Protein AF-A0A9D4XZB2-F1 (afdb_monomer_lite)

Structure (mmCIF, N/CA/C/O backbone):
data_AF-A0A9D4XZB2-F1
#
_entry.id   AF-A0A9D4XZB2-F1
#
loop_
_atom_site.group_PDB
_atom_site.id
_atom_site.type_symbol
_atom_site.label_atom_id
_atom_site.label_alt_id
_atom_site.label_comp_id
_atom_site.label_asym_id
_atom_site.label_entity_id
_atom_site.label_seq_id
_atom_site.pdbx_PDB_ins_code
_atom_site.Cartn_x
_atom_site.Cartn_y
_atom_site.Cartn_z
_atom_site.occupancy
_atom_site.B_iso_or_equiv
_atom_site.auth_seq_id
_atom_site.auth_comp_id
_atom_site.auth_asym_id
_atom_site.auth_atom_id
_atom_site.pdbx_PDB_model_num
ATOM 1 N N . MET A 1 1 ? -1.662 -4.769 -17.025 1.00 85.50 1 MET A N 1
ATOM 2 C CA . MET A 1 1 ? -0.981 -4.484 -15.744 1.00 85.50 1 MET A CA 1
ATOM 3 C C . MET A 1 1 ? 0.439 -5.041 -15.722 1.00 85.50 1 MET A C 1
ATOM 5 O O . MET A 1 1 ? 1.369 -4.252 -15.776 1.00 85.50 1 MET A O 1
ATOM 9 N N . LEU A 1 2 ? 0.631 -6.367 -15.743 1.00 88.75 2 LEU A N 1
ATOM 10 C CA . LEU A 1 2 ? 1.964 -6.980 -15.625 1.00 88.75 2 LEU A CA 1
ATOM 11 C C . LEU A 1 2 ? 2.992 -6.477 -16.657 1.00 88.75 2 LEU A C 1
ATOM 13 O O . LEU A 1 2 ? 4.114 -6.158 -16.287 1.00 88.75 2 LEU A O 1
ATOM 17 N N . GLN A 1 3 ? 2.609 -6.338 -17.931 1.00 92.81 3 GLN A N 1
ATOM 18 C CA . GLN A 1 3 ? 3.521 -5.835 -18.972 1.00 92.81 3 GLN A CA 1
ATOM 19 C C . GLN A 1 3 ? 4.019 -4.411 -18.696 1.00 92.81 3 GLN A C 1
ATOM 21 O O . GLN A 1 3 ? 5.190 -4.115 -18.909 1.00 92.81 3 GLN A O 1
ATOM 26 N N . LEU A 1 4 ? 3.155 -3.545 -18.165 1.00 94.69 4 LEU A N 1
ATOM 27 C CA . LEU A 1 4 ? 3.534 -2.178 -17.825 1.00 94.69 4 LEU A CA 1
ATOM 28 C C . LEU A 1 4 ? 4.490 -2.148 -16.626 1.00 94.69 4 LEU A C 1
ATOM 30 O O . LEU A 1 4 ? 5.502 -1.460 -16.671 1.00 94.69 4 LEU A O 1
ATOM 34 N N . LEU A 1 5 ? 4.229 -2.970 -15.603 1.00 95.69 5 LEU A N 1
ATOM 35 C CA . LEU A 1 5 ? 5.125 -3.138 -14.453 1.00 95.69 5 LEU A CA 1
ATOM 36 C C . LEU A 1 5 ? 6.495 -3.697 -14.858 1.00 95.69 5 LEU A C 1
ATOM 38 O O . LEU A 1 5 ? 7.519 -3.251 -14.343 1.00 95.69 5 LEU A O 1
ATOM 42 N N . LEU A 1 6 ? 6.523 -4.642 -15.804 1.00 95.50 6 LEU A N 1
ATOM 43 C CA . LEU A 1 6 ? 7.759 -5.172 -16.377 1.00 95.50 6 LEU A CA 1
ATOM 44 C C . LEU A 1 6 ? 8.570 -4.061 -17.045 1.00 95.50 6 LEU A C 1
ATOM 46 O O . LEU A 1 6 ? 9.770 -3.977 -16.800 1.00 95.50 6 LEU A O 1
ATOM 50 N N . LYS A 1 7 ? 7.927 -3.192 -17.839 1.00 96.94 7 LYS A N 1
ATOM 51 C CA . LYS A 1 7 ? 8.582 -2.034 -18.473 1.00 96.94 7 LYS A CA 1
ATOM 52 C C . LYS A 1 7 ? 9.063 -0.997 -17.456 1.00 96.94 7 LYS A C 1
ATOM 54 O O . LYS A 1 7 ? 10.199 -0.547 -17.564 1.00 96.94 7 LYS A O 1
ATOM 59 N N . ALA A 1 8 ? 8.269 -0.721 -16.425 1.00 96.50 8 ALA A N 1
ATOM 60 C CA . ALA A 1 8 ? 8.619 0.173 -15.317 1.00 96.50 8 ALA A CA 1
ATOM 61 C C . ALA A 1 8 ? 9.713 -0.383 -14.380 1.00 96.50 8 ALA A C 1
ATOM 63 O O . ALA A 1 8 ? 10.082 0.267 -13.410 1.00 96.50 8 ALA A O 1
ATOM 64 N N . SER A 1 9 ? 10.204 -1.604 -14.616 1.00 95.50 9 SER A N 1
ATOM 65 C CA . SER A 1 9 ? 11.230 -2.259 -13.787 1.00 95.50 9 SER A CA 1
ATOM 66 C C . SER A 1 9 ? 12.545 -2.518 -14.535 1.00 95.50 9 SER A C 1
ATOM 68 O O . SER A 1 9 ? 13.444 -3.169 -13.992 1.00 95.50 9 SER A O 1
ATOM 70 N N . GLN A 1 10 ? 12.653 -2.062 -15.787 1.00 93.94 10 GLN A N 1
ATOM 71 C CA . GLN A 1 10 ? 13.828 -2.285 -16.636 1.00 93.94 10 GLN A CA 1
ATOM 72 C C . GLN A 1 10 ? 14.924 -1.250 -16.367 1.00 93.94 10 GLN A C 1
ATOM 74 O O . GLN A 1 10 ? 14.650 -0.146 -15.915 1.00 93.94 10 GLN A O 1
ATOM 79 N N . ASP A 1 11 ? 16.168 -1.574 -16.723 1.00 92.56 11 ASP A N 1
ATOM 80 C CA . ASP A 1 11 ? 17.310 -0.663 -16.533 1.00 92.56 11 ASP A CA 1
ATOM 81 C C . ASP A 1 11 ? 17.352 0.493 -17.550 1.00 92.56 11 ASP A C 1
ATOM 83 O O . ASP A 1 11 ? 18.032 1.497 -17.344 1.00 92.56 11 ASP A O 1
ATOM 87 N N . LYS A 1 12 ? 16.624 0.380 -18.669 1.00 95.31 12 LYS A N 1
ATOM 88 C CA . LYS A 1 12 ? 16.570 1.432 -19.693 1.00 95.31 12 LYS A CA 1
ATOM 89 C C . LYS A 1 12 ? 15.737 2.609 -19.189 1.00 95.31 12 LYS A C 1
ATOM 91 O O . LYS A 1 12 ? 14.515 2.593 -19.323 1.00 95.31 12 LYS A O 1
ATOM 96 N N . ARG A 1 13 ? 16.417 3.641 -18.682 1.00 93.31 13 ARG A N 1
ATOM 97 C CA . ARG A 1 13 ? 15.827 4.831 -18.046 1.00 93.31 13 ARG A CA 1
ATOM 98 C C . ARG A 1 13 ? 14.604 5.397 -18.774 1.00 93.31 13 ARG A C 1
ATOM 100 O O . ARG A 1 13 ? 13.540 5.440 -18.179 1.00 93.31 13 ARG A O 1
ATOM 107 N N . PHE A 1 14 ? 14.723 5.733 -20.060 1.00 95.81 14 PHE A N 1
ATOM 108 C CA . PHE A 1 14 ? 13.608 6.299 -20.835 1.00 95.81 14 PHE A CA 1
ATOM 109 C C . PHE A 1 14 ? 12.369 5.385 -20.865 1.00 95.81 14 PHE A C 1
ATOM 111 O O . PHE A 1 14 ? 11.245 5.847 -20.705 1.00 95.81 14 PHE A O 1
ATOM 118 N N . VAL A 1 15 ? 12.569 4.072 -21.031 1.00 95.19 15 VAL A N 1
ATOM 119 C CA . VAL A 1 15 ? 11.467 3.093 -21.042 1.00 95.19 15 VAL A CA 1
ATOM 120 C C . VAL A 1 15 ? 10.830 2.984 -19.659 1.00 95.19 15 VAL A C 1
ATOM 122 O O . VAL A 1 15 ? 9.609 2.904 -19.552 1.00 95.19 15 VAL A O 1
ATOM 125 N N . CYS A 1 16 ? 11.658 2.977 -18.613 1.00 95.50 16 CYS A N 1
ATOM 126 C CA . CYS A 1 16 ? 11.217 2.908 -17.227 1.00 95.50 16 CYS A CA 1
ATOM 127 C C . CYS A 1 16 ? 10.381 4.138 -16.850 1.00 95.50 16 CYS A C 1
ATOM 129 O O . CYS A 1 16 ? 9.244 3.986 -16.416 1.00 95.50 16 CYS A O 1
ATOM 131 N N . GLU A 1 17 ? 10.903 5.343 -17.085 1.00 95.75 17 GLU A N 1
ATOM 132 C CA . GLU A 1 17 ? 10.237 6.614 -16.770 1.00 95.75 17 GLU A CA 1
ATOM 133 C C . GLU A 1 17 ? 8.899 6.749 -17.504 1.00 95.75 17 GLU A C 1
ATOM 135 O O . GLU A 1 17 ? 7.882 7.096 -16.901 1.00 95.75 17 GLU A O 1
ATOM 140 N N . GLU A 1 18 ? 8.868 6.404 -18.791 1.00 97.69 18 GLU A N 1
ATOM 141 C CA . GLU A 1 18 ? 7.642 6.475 -19.578 1.00 97.69 18 GLU A CA 1
ATOM 142 C C . GLU A 1 18 ? 6.599 5.447 -19.115 1.00 97.69 18 GLU A C 1
ATOM 144 O O . GLU A 1 18 ? 5.411 5.758 -18.998 1.00 97.69 18 GLU A O 1
ATOM 149 N N . ALA A 1 19 ? 7.032 4.231 -18.773 1.00 97.44 19 ALA A N 1
ATOM 150 C CA . ALA A 1 19 ? 6.149 3.214 -18.214 1.00 97.44 19 ALA A CA 1
ATOM 151 C C . ALA A 1 19 ? 5.604 3.613 -16.832 1.00 97.44 19 ALA A C 1
ATOM 153 O O . ALA A 1 19 ? 4.435 3.360 -16.541 1.00 97.44 19 ALA A O 1
ATOM 154 N N . GLU A 1 2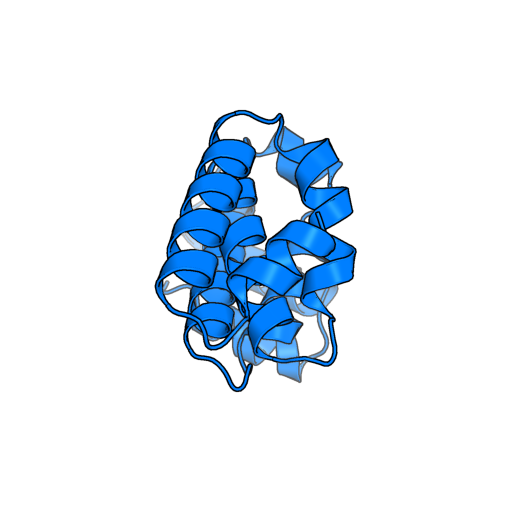0 ? 6.412 4.257 -15.991 1.00 95.38 20 GLU A N 1
ATOM 155 C CA . GLU A 1 20 ? 5.976 4.789 -14.697 1.00 95.38 20 GLU A CA 1
ATOM 156 C C . GLU A 1 20 ? 4.954 5.914 -14.851 1.00 95.38 20 GLU A C 1
ATOM 158 O O . GLU A 1 20 ? 3.954 5.940 -14.130 1.00 95.38 20 GLU A O 1
ATOM 163 N N . ARG A 1 21 ? 5.156 6.807 -15.824 1.00 96.50 21 ARG A N 1
ATOM 164 C CA . ARG A 1 21 ? 4.200 7.867 -16.150 1.00 96.50 21 ARG A CA 1
ATOM 165 C C . ARG A 1 21 ? 2.867 7.283 -16.607 1.00 96.50 21 ARG A C 1
ATOM 167 O O . ARG A 1 21 ? 1.827 7.652 -16.066 1.00 96.50 21 ARG A O 1
ATOM 174 N N . ALA A 1 22 ? 2.897 6.317 -17.524 1.00 96.94 22 ALA A N 1
ATOM 175 C CA . ALA A 1 22 ? 1.699 5.614 -17.978 1.00 96.94 22 ALA A CA 1
ATOM 176 C C . ALA A 1 22 ? 0.991 4.865 -16.833 1.00 96.94 22 ALA A C 1
ATOM 178 O O . ALA A 1 22 ? -0.238 4.877 -16.746 1.00 96.94 22 ALA A O 1
ATOM 179 N N . LEU A 1 23 ? 1.751 4.252 -15.919 1.00 94.75 23 LEU A N 1
ATOM 180 C CA . LEU A 1 23 ? 1.217 3.579 -14.735 1.00 94.75 23 LEU A CA 1
ATOM 181 C C . LEU A 1 23 ? 0.530 4.575 -13.791 1.00 94.75 23 LEU A C 1
ATOM 183 O O . LEU A 1 23 ? -0.582 4.316 -13.336 1.00 94.75 23 LEU A O 1
ATOM 187 N N . GLY A 1 24 ? 1.145 5.738 -13.566 1.00 94.50 24 GLY A N 1
ATOM 188 C CA . GLY A 1 24 ? 0.551 6.841 -12.813 1.00 94.50 24 GLY A CA 1
ATOM 189 C C . GLY A 1 24 ? -0.741 7.360 -13.445 1.00 94.50 24 GLY A C 1
ATOM 190 O O . GLY A 1 24 ? -1.744 7.491 -12.747 1.00 94.50 24 GLY A O 1
ATOM 191 N N . SER A 1 25 ? -0.756 7.584 -14.763 1.00 95.88 25 SER A N 1
ATOM 192 C CA . SER A 1 25 ? -1.962 8.005 -15.489 1.00 95.88 25 SER A CA 1
ATOM 193 C C . SER A 1 25 ? -3.089 6.981 -15.381 1.00 95.88 25 SER A C 1
ATOM 195 O O . SER A 1 25 ? -4.231 7.367 -15.157 1.00 95.88 25 SER A O 1
ATOM 197 N N . MET A 1 26 ? -2.779 5.685 -15.479 1.00 94.06 26 MET A N 1
ATOM 198 C CA . MET A 1 26 ? -3.762 4.610 -15.325 1.00 94.06 26 MET A CA 1
ATOM 199 C C . MET A 1 26 ? -4.365 4.576 -13.911 1.00 94.06 26 MET A C 1
ATOM 201 O O . MET A 1 26 ? -5.580 4.476 -13.773 1.00 94.06 26 MET A O 1
ATOM 205 N N . VAL A 1 27 ? -3.545 4.698 -12.859 1.00 93.94 27 VAL A N 1
ATOM 206 C CA . VAL A 1 27 ? -4.046 4.811 -11.472 1.00 93.94 27 VAL A CA 1
ATOM 207 C C . VAL A 1 27 ? -4.879 6.087 -11.287 1.00 93.94 27 VAL A C 1
ATOM 209 O O . VAL A 1 27 ? -5.873 6.099 -10.560 1.00 93.94 27 VAL A O 1
ATOM 212 N N . GLY A 1 28 ? -4.504 7.166 -11.976 1.00 92.00 28 GLY A N 1
ATOM 213 C CA . GLY A 1 28 ? -5.225 8.435 -11.973 1.00 92.00 28 GLY A CA 1
ATOM 214 C C . GLY A 1 28 ? -6.616 8.357 -12.606 1.00 92.00 28 GLY A C 1
ATOM 215 O O . GLY A 1 28 ? -7.538 8.961 -12.064 1.00 92.00 28 GLY A O 1
ATOM 216 N N . SER A 1 29 ? -6.783 7.596 -13.690 1.00 92.31 29 SER A N 1
ATOM 217 C CA . SER A 1 29 ? -7.999 7.604 -14.517 1.00 92.31 29 SER A CA 1
ATOM 218 C C . SER A 1 29 ? -8.942 6.416 -14.322 1.00 92.31 29 SER A C 1
ATOM 220 O O . SER A 1 29 ? -10.102 6.500 -14.719 1.00 92.31 29 SER A O 1
ATOM 222 N N . MET A 1 30 ? -8.481 5.309 -13.738 1.00 92.38 30 MET A N 1
ATOM 223 C CA . MET A 1 30 ? -9.323 4.135 -13.501 1.00 92.38 30 MET A CA 1
ATOM 224 C C . MET A 1 30 ? -10.037 4.194 -12.147 1.00 92.38 30 MET A C 1
ATOM 226 O O . MET A 1 30 ? -9.528 4.761 -11.178 1.00 92.38 30 MET A O 1
ATOM 230 N N . THR A 1 31 ? -11.196 3.536 -12.075 1.00 91.00 31 THR A N 1
ATOM 231 C CA . THR A 1 31 ? -11.898 3.258 -10.815 1.00 91.00 31 THR A CA 1
ATOM 232 C C . THR A 1 31 ? -11.010 2.398 -9.902 1.00 91.00 31 THR A C 1
ATOM 234 O O . THR A 1 31 ? -10.471 1.393 -10.394 1.00 91.00 31 THR A O 1
ATOM 237 N N . PRO A 1 32 ? -10.856 2.736 -8.608 1.00 90.62 32 PRO A N 1
ATOM 238 C CA . PRO A 1 32 ? -9.894 2.071 -7.734 1.00 90.62 32 PRO A CA 1
ATOM 239 C C . PRO A 1 32 ? -10.097 0.559 -7.590 1.00 90.62 32 PRO A C 1
ATOM 241 O O . PRO A 1 32 ? -9.157 -0.209 -7.789 1.00 90.62 32 PRO A O 1
ATOM 244 N N . LEU A 1 33 ? -11.320 0.102 -7.313 1.00 90.75 33 LEU A N 1
ATOM 245 C CA . LEU A 1 33 ? -11.570 -1.283 -6.898 1.00 90.75 33 LEU A CA 1
ATOM 246 C C . LEU A 1 33 ? -11.165 -2.348 -7.951 1.00 90.75 33 LEU A C 1
ATOM 248 O O . LEU A 1 33 ? -10.373 -3.242 -7.620 1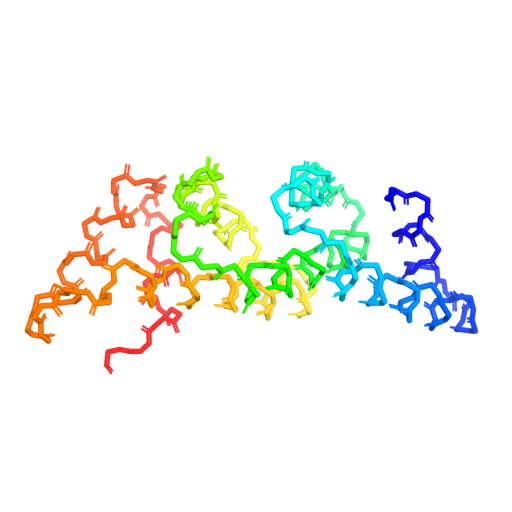.00 90.75 33 LEU A O 1
ATOM 252 N N . PRO A 1 34 ? -11.550 -2.243 -9.244 1.00 90.44 34 PRO A N 1
ATOM 253 C CA . PRO A 1 34 ? -11.079 -3.170 -10.282 1.00 90.44 34 PRO A CA 1
ATOM 254 C C . PRO A 1 34 ? -9.567 -3.102 -10.536 1.00 90.44 34 PRO A C 1
ATOM 256 O O . PRO A 1 34 ? -8.950 -4.083 -10.968 1.00 90.44 34 PRO A O 1
ATOM 259 N N . LEU A 1 35 ? -8.950 -1.936 -10.320 1.00 91.50 35 LEU A N 1
ATOM 260 C CA . LEU A 1 35 ? -7.511 -1.761 -10.487 1.00 91.50 35 LEU A CA 1
ATOM 261 C C . LEU A 1 35 ? -6.742 -2.437 -9.349 1.00 91.50 35 LEU A C 1
ATOM 263 O O . LEU A 1 35 ? -5.765 -3.149 -9.599 1.00 91.50 35 LEU A O 1
ATOM 267 N N . LEU A 1 36 ? -7.222 -2.262 -8.120 1.00 91.88 36 LEU A N 1
ATOM 268 C CA . LEU A 1 36 ? -6.659 -2.828 -6.904 1.00 91.88 36 LEU A CA 1
ATOM 269 C C . LEU A 1 36 ? -6.617 -4.362 -6.972 1.00 91.88 36 LEU A C 1
ATOM 271 O O . LEU A 1 36 ? -5.580 -4.969 -6.702 1.00 91.88 36 LEU A O 1
ATOM 275 N N . GLN A 1 37 ? -7.696 -4.992 -7.452 1.00 89.25 37 GLN A N 1
ATOM 276 C CA . GLN A 1 37 ? -7.760 -6.442 -7.684 1.00 89.25 37 GLN A CA 1
ATOM 277 C C . GLN A 1 37 ? -6.656 -6.935 -8.637 1.00 89.25 37 GLN A C 1
ATOM 279 O O . GLN A 1 37 ? -6.035 -7.971 -8.393 1.00 89.25 37 GLN A O 1
ATOM 284 N N . LYS A 1 38 ? -6.355 -6.173 -9.698 1.00 89.88 38 LYS A N 1
ATOM 285 C CA . LYS A 1 38 ? -5.282 -6.504 -10.654 1.00 89.88 38 LYS A CA 1
ATOM 286 C C . LYS A 1 38 ? -3.885 -6.268 -10.072 1.00 89.88 38 LYS A C 1
ATOM 288 O O . LYS A 1 38 ? -2.958 -7.010 -10.401 1.00 89.88 38 LYS A O 1
ATOM 293 N N . LEU A 1 39 ? -3.716 -5.236 -9.244 1.00 92.25 39 LEU A N 1
ATOM 294 C CA . LEU A 1 39 ? -2.440 -4.893 -8.605 1.00 92.25 39 LEU A CA 1
ATOM 295 C C . LEU A 1 39 ? -2.069 -5.862 -7.479 1.00 92.25 39 LEU A C 1
ATOM 297 O O . LEU A 1 39 ? -0.887 -6.174 -7.331 1.00 92.25 39 LEU A O 1
ATOM 301 N N . ARG A 1 40 ? -3.056 -6.394 -6.745 1.00 90.50 40 ARG A N 1
ATOM 302 C CA . ARG A 1 40 ? -2.848 -7.301 -5.603 1.00 90.50 40 ARG A CA 1
ATOM 303 C C . ARG A 1 40 ? -1.965 -8.506 -5.945 1.00 90.50 40 ARG A C 1
ATOM 305 O O . ARG A 1 40 ? -1.097 -8.881 -5.170 1.00 90.50 40 ARG A O 1
ATOM 312 N N . VAL A 1 41 ? -2.127 -9.094 -7.127 1.00 90.12 41 VAL A N 1
ATOM 313 C CA . VAL A 1 41 ? -1.309 -10.251 -7.543 1.00 90.12 41 VAL A CA 1
ATOM 314 C C . VAL A 1 41 ? 0.161 -9.862 -7.771 1.00 90.12 41 VAL A C 1
ATOM 316 O O . VAL A 1 41 ? 1.060 -10.687 -7.657 1.00 90.12 41 VAL A O 1
ATOM 319 N N . SER A 1 42 ? 0.431 -8.595 -8.092 1.00 94.69 42 SER A N 1
ATOM 320 C CA . SER A 1 42 ? 1.778 -8.117 -8.426 1.00 94.69 42 SER A CA 1
ATOM 321 C C . SER A 1 42 ? 2.577 -7.642 -7.207 1.00 94.69 42 SER A C 1
ATOM 323 O O . SER A 1 42 ? 3.804 -7.581 -7.283 1.00 94.69 42 SER A O 1
ATOM 325 N N . VAL A 1 43 ? 1.925 -7.348 -6.075 1.00 95.62 43 VAL A N 1
ATOM 326 C CA . VAL A 1 43 ? 2.610 -6.955 -4.826 1.00 95.62 43 VAL A CA 1
ATOM 327 C C . VAL A 1 43 ? 3.232 -8.130 -4.065 1.00 95.62 43 VAL A C 1
ATOM 329 O O . VAL A 1 43 ? 3.987 -7.909 -3.130 1.00 95.62 43 VAL A O 1
ATOM 332 N N . SER A 1 44 ? 3.015 -9.370 -4.502 1.00 93.81 44 SER A N 1
ATOM 333 C CA . SER A 1 44 ? 3.727 -10.562 -4.011 1.00 93.81 44 SER A CA 1
ATOM 334 C C . SER A 1 44 ? 4.747 -11.105 -5.024 1.00 93.81 44 SER A C 1
ATOM 336 O O . SER A 1 44 ? 5.274 -12.210 -4.883 1.00 93.81 44 SER A O 1
ATOM 338 N N . HIS A 1 45 ? 5.056 -10.337 -6.076 1.00 96.19 45 HIS A N 1
ATOM 339 C CA . HIS A 1 45 ? 5.943 -10.789 -7.142 1.00 96.19 45 HIS A CA 1
ATOM 340 C C . HIS A 1 45 ? 7.382 -11.021 -6.636 1.00 96.19 45 HIS A C 1
ATOM 342 O O . HIS A 1 45 ? 7.929 -10.218 -5.878 1.00 96.19 45 HIS A O 1
ATOM 348 N N . LYS A 1 46 ? 8.047 -12.093 -7.100 1.00 95.25 46 LYS A N 1
ATOM 349 C CA . LYS A 1 46 ? 9.415 -12.455 -6.660 1.00 95.25 46 LYS A CA 1
ATOM 350 C C . LYS A 1 46 ? 10.463 -11.393 -7.019 1.00 95.25 46 LYS A C 1
ATOM 352 O O . LYS A 1 46 ? 11.359 -11.103 -6.230 1.00 95.25 46 LYS A O 1
ATOM 357 N N . ASN A 1 47 ? 10.349 -10.793 -8.206 1.00 96.06 47 ASN A N 1
ATOM 358 C CA . ASN A 1 47 ? 11.203 -9.673 -8.617 1.00 96.06 47 ASN A CA 1
ATOM 359 C C . ASN A 1 47 ? 10.889 -8.421 -7.781 1.00 96.06 47 ASN A C 1
ATOM 361 O O . ASN A 1 47 ? 9.770 -7.909 -7.842 1.00 96.06 47 ASN A O 1
ATOM 365 N N . LEU A 1 48 ? 11.897 -7.928 -7.053 1.00 97.12 48 LEU A N 1
ATOM 366 C CA . LEU A 1 48 ? 11.765 -6.817 -6.107 1.00 97.12 48 LEU A CA 1
ATOM 367 C C . LEU A 1 48 ? 11.280 -5.524 -6.782 1.00 97.12 48 LEU A C 1
ATOM 369 O O . LEU A 1 48 ? 10.404 -4.858 -6.245 1.00 97.12 48 LEU A O 1
ATOM 373 N N . ARG A 1 49 ? 11.792 -5.189 -7.975 1.00 96.81 49 ARG A N 1
ATOM 374 C CA . ARG A 1 49 ? 11.436 -3.942 -8.675 1.00 96.81 49 ARG A CA 1
ATOM 375 C C . ARG A 1 49 ? 9.979 -3.948 -9.126 1.00 96.81 49 ARG A C 1
ATOM 377 O O . ARG A 1 49 ? 9.265 -2.981 -8.885 1.00 96.81 49 ARG A O 1
ATOM 384 N N . ILE A 1 50 ? 9.518 -5.070 -9.686 1.00 97.25 50 ILE A N 1
ATOM 385 C CA . ILE A 1 50 ? 8.110 -5.245 -10.082 1.00 97.25 50 ILE A CA 1
ATOM 386 C C . ILE A 1 50 ? 7.204 -5.097 -8.864 1.00 97.25 50 ILE A C 1
ATOM 388 O O . ILE A 1 50 ? 6.207 -4.379 -8.924 1.00 97.25 50 ILE A O 1
ATOM 392 N N . ARG A 1 51 ? 7.582 -5.738 -7.754 1.00 97.81 51 ARG A N 1
ATOM 393 C CA . ARG A 1 51 ? 6.839 -5.663 -6.500 1.00 97.81 51 ARG A CA 1
ATOM 394 C C . ARG A 1 51 ? 6.755 -4.233 -5.969 1.00 97.81 51 ARG A C 1
ATOM 396 O O . ARG A 1 51 ? 5.663 -3.784 -5.646 1.00 97.81 51 ARG A O 1
ATOM 403 N N . ALA A 1 52 ? 7.862 -3.493 -5.966 1.00 98.19 52 ALA A N 1
ATOM 404 C CA . ALA A 1 52 ? 7.881 -2.096 -5.542 1.00 98.19 52 ALA A CA 1
ATOM 405 C C . ALA A 1 52 ? 7.018 -1.192 -6.437 1.00 98.19 52 ALA A C 1
ATOM 407 O O . ALA A 1 52 ? 6.222 -0.405 -5.929 1.00 98.19 52 ALA A O 1
ATOM 408 N N . LYS A 1 53 ? 7.087 -1.335 -7.769 1.00 97.81 53 LYS A N 1
ATOM 409 C CA . LYS A 1 53 ? 6.231 -0.558 -8.686 1.00 97.81 53 LYS A CA 1
ATOM 410 C C . LYS A 1 53 ? 4.746 -0.893 -8.526 1.00 97.81 53 LYS A C 1
ATOM 412 O O . LYS A 1 53 ? 3.901 0.003 -8.596 1.00 97.81 53 LYS A O 1
ATOM 417 N N . ALA A 1 54 ? 4.422 -2.161 -8.276 1.00 97.62 54 ALA A N 1
ATOM 418 C CA . ALA A 1 54 ? 3.062 -2.580 -7.960 1.00 97.62 54 ALA A CA 1
ATOM 419 C C . ALA A 1 54 ? 2.592 -1.978 -6.630 1.00 97.62 54 ALA A C 1
ATOM 421 O O . ALA A 1 54 ? 1.496 -1.427 -6.584 1.00 97.62 54 ALA A O 1
ATOM 422 N N . ALA A 1 55 ? 3.432 -2.017 -5.592 1.00 98.25 55 ALA A N 1
ATOM 423 C CA . ALA A 1 55 ? 3.131 -1.475 -4.270 1.00 98.25 55 ALA A CA 1
ATOM 424 C C . ALA A 1 55 ? 2.839 0.028 -4.326 1.00 98.25 55 ALA A C 1
ATOM 426 O O . ALA A 1 55 ? 1.804 0.461 -3.835 1.00 98.25 55 ALA A O 1
ATOM 427 N N . VAL A 1 56 ? 3.684 0.808 -5.008 1.00 98.00 56 VAL A N 1
ATOM 428 C CA . VAL A 1 56 ? 3.480 2.258 -5.195 1.00 98.00 56 VAL A CA 1
ATOM 429 C C . VAL A 1 56 ? 2.189 2.559 -5.959 1.00 98.00 56 VAL A C 1
ATOM 431 O O . VAL A 1 56 ? 1.495 3.531 -5.673 1.00 98.00 56 VAL A O 1
ATOM 434 N N . SER A 1 57 ? 1.847 1.738 -6.951 1.00 97.19 57 SER A N 1
ATOM 435 C CA . SER A 1 57 ? 0.590 1.907 -7.692 1.00 97.19 57 SER A CA 1
ATOM 436 C C . SER A 1 57 ? -0.619 1.557 -6.834 1.00 97.19 57 SER A C 1
ATOM 438 O O . SER A 1 57 ? -1.644 2.227 -6.917 1.00 97.19 57 SER A O 1
ATOM 440 N N . LEU A 1 58 ? -0.490 0.517 -6.005 1.00 97.19 58 LEU A N 1
ATOM 441 C CA . LEU A 1 58 ? -1.526 0.077 -5.083 1.00 97.19 58 LEU A CA 1
ATOM 442 C C . LEU A 1 58 ? -1.759 1.136 -4.005 1.00 97.19 58 LEU A C 1
ATOM 444 O O . LEU A 1 58 ? -2.906 1.506 -3.795 1.00 97.19 58 LEU A O 1
ATOM 448 N N . SER A 1 59 ? -0.710 1.704 -3.401 1.00 97.56 59 SER A N 1
ATOM 449 C CA . SER A 1 59 ? -0.860 2.752 -2.382 1.00 97.56 59 SER A CA 1
ATOM 450 C C . SER A 1 59 ? -1.539 4.008 -2.931 1.00 97.56 59 SER A C 1
ATOM 452 O O . SER A 1 59 ? -2.448 4.533 -2.299 1.00 97.56 59 SER A O 1
ATOM 454 N N . LYS A 1 60 ? -1.184 4.442 -4.149 1.00 95.88 60 LYS A N 1
ATOM 455 C CA . LYS A 1 60 ? -1.863 5.552 -4.847 1.00 95.88 60 LYS A CA 1
ATOM 456 C C . LYS A 1 60 ? -3.320 5.248 -5.197 1.00 95.88 60 LYS A C 1
ATOM 458 O O . LYS A 1 60 ? -4.133 6.158 -5.316 1.00 95.88 60 LYS A O 1
ATOM 463 N N . CYS A 1 61 ? -3.637 3.978 -5.434 1.00 95.50 61 CYS A N 1
ATOM 464 C CA . CYS A 1 61 ? -5.006 3.541 -5.666 1.00 95.50 61 CYS A CA 1
ATOM 465 C C . CYS A 1 61 ? -5.814 3.626 -4.365 1.00 95.50 61 CYS A C 1
ATOM 467 O O . CYS A 1 61 ? -6.887 4.217 -4.370 1.00 95.50 61 CYS A O 1
ATOM 469 N N . VAL A 1 62 ? -5.259 3.113 -3.259 1.00 96.50 62 VAL A N 1
ATOM 470 C CA . VAL A 1 62 ? -5.860 3.173 -1.916 1.00 96.50 62 VAL A CA 1
ATOM 471 C C . VAL A 1 62 ? -6.069 4.616 -1.466 1.00 96.50 62 VAL A C 1
ATOM 473 O O . VAL A 1 62 ? -7.152 4.944 -1.010 1.00 96.50 62 VAL A O 1
ATOM 476 N N . SER A 1 63 ? -5.107 5.518 -1.673 1.00 94.12 63 SER A N 1
ATOM 477 C CA . SER A 1 63 ? -5.234 6.920 -1.238 1.00 94.12 63 SER A CA 1
ATOM 478 C C . SER A 1 63 ? -6.365 7.701 -1.922 1.00 94.12 63 SER A C 1
ATOM 480 O O . SER A 1 63 ? -6.645 8.832 -1.539 1.00 94.12 63 SER A O 1
ATOM 482 N N . LYS A 1 64 ? -6.956 7.154 -2.990 1.00 91.56 64 LYS A N 1
ATOM 483 C CA . LYS A 1 64 ? -8.104 7.740 -3.693 1.00 91.56 64 LYS A CA 1
ATOM 484 C C . LYS A 1 64 ? -9.435 7.100 -3.301 1.00 91.56 64 LYS A C 1
ATOM 486 O O . LYS A 1 64 ? -10.465 7.569 -3.775 1.00 91.56 64 LYS A O 1
ATOM 491 N N . MET A 1 65 ? -9.400 6.009 -2.542 1.00 93.19 65 MET A N 1
ATOM 492 C CA . MET A 1 65 ? -10.598 5.269 -2.176 1.00 93.19 65 MET A CA 1
ATOM 493 C C . MET A 1 65 ? -11.326 5.978 -1.044 1.00 93.19 65 MET A C 1
ATOM 495 O O . MET A 1 65 ? -10.695 6.482 -0.115 1.00 93.19 65 MET A O 1
ATOM 499 N N . VAL A 1 66 ? -12.653 5.983 -1.111 1.00 93.25 66 VAL A N 1
ATOM 500 C CA . VAL A 1 66 ? -13.482 6.282 0.063 1.00 93.25 66 VAL A CA 1
ATOM 501 C C . VAL A 1 66 ? -13.561 5.051 0.974 1.00 93.25 66 VAL A C 1
ATOM 503 O O . VAL A 1 66 ? -13.219 3.939 0.556 1.00 93.25 66 VAL A O 1
ATOM 506 N N . ASN A 1 67 ? -13.988 5.234 2.227 1.00 93.25 67 ASN A N 1
ATOM 507 C CA . ASN A 1 67 ? -14.037 4.151 3.216 1.00 93.25 67 ASN A CA 1
ATOM 508 C C . ASN A 1 67 ? -14.855 2.952 2.714 1.00 93.25 67 ASN A C 1
ATOM 510 O O . ASN A 1 67 ? -14.409 1.817 2.848 1.00 93.25 67 ASN A O 1
ATOM 514 N N . GLU A 1 68 ? -15.987 3.206 2.056 1.00 93.44 68 GLU A N 1
ATOM 515 C CA . GLU A 1 68 ? -16.886 2.183 1.519 1.00 93.44 68 GLU A CA 1
ATOM 516 C C . GLU A 1 68 ? -16.189 1.308 0.464 1.00 93.44 68 GLU A C 1
ATOM 518 O O . GLU A 1 68 ? -16.336 0.087 0.459 1.00 93.44 68 GLU A O 1
ATOM 523 N N . GLU A 1 69 ? -15.361 1.903 -0.402 1.00 94.12 69 GLU A N 1
ATOM 524 C CA . GLU A 1 69 ? -14.590 1.152 -1.401 1.00 94.12 69 GLU A CA 1
ATOM 525 C C . GLU A 1 69 ? -13.498 0.298 -0.736 1.00 94.12 69 GLU A C 1
ATOM 527 O O . GLU A 1 69 ? -13.186 -0.806 -1.198 1.00 94.12 69 GLU A O 1
ATOM 532 N N . MET A 1 70 ? -12.875 0.803 0.335 1.00 95.56 70 MET 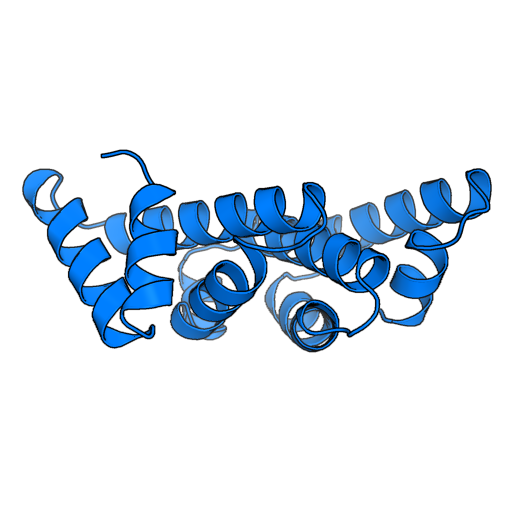A N 1
ATOM 533 C CA . MET A 1 70 ? -11.857 0.053 1.077 1.00 95.56 70 MET A CA 1
ATOM 534 C C . MET A 1 70 ? -12.474 -1.120 1.845 1.00 95.56 70 MET A C 1
ATOM 536 O O . MET A 1 70 ? -11.886 -2.205 1.881 1.00 95.56 70 MET A O 1
ATOM 540 N N . GLU A 1 71 ? -13.664 -0.929 2.416 1.00 94.12 71 GLU A N 1
ATOM 541 C CA . GLU A 1 71 ? -14.458 -1.986 3.041 1.00 94.12 71 GLU A CA 1
ATOM 542 C C . GLU A 1 71 ? -14.869 -3.054 2.024 1.00 94.12 71 GLU A C 1
ATOM 544 O O . GLU A 1 71 ? -14.642 -4.239 2.273 1.00 94.12 71 GLU A O 1
ATOM 549 N N . GLU A 1 72 ? -15.376 -2.649 0.853 1.00 95.25 72 GLU A N 1
ATOM 550 C CA . GLU A 1 72 ? -15.765 -3.566 -0.226 1.00 95.25 72 GLU A CA 1
ATOM 551 C C . GLU A 1 72 ? -14.580 -4.425 -0.694 1.00 95.25 72 GLU A C 1
ATOM 553 O O . GLU A 1 72 ? -14.700 -5.639 -0.892 1.00 95.25 72 GLU A O 1
ATOM 558 N N . PHE A 1 73 ? -13.395 -3.826 -0.843 1.00 94.19 73 PHE A N 1
ATOM 559 C CA . PHE A 1 73 ? -12.199 -4.598 -1.163 1.00 94.19 73 PHE A CA 1
ATOM 560 C C . PHE A 1 73 ? -11.777 -5.515 -0.002 1.00 94.19 73 PHE A C 1
ATOM 562 O O . PHE A 1 73 ? -11.409 -6.683 -0.216 1.00 94.19 73 PHE A O 1
ATOM 569 N N . GLY A 1 74 ? -11.837 -4.981 1.216 1.00 95.88 74 GLY A N 1
ATOM 570 C CA . GLY A 1 74 ? -11.475 -5.612 2.475 1.00 95.88 74 GLY A CA 1
ATOM 571 C C . GLY A 1 74 ? -10.244 -4.965 3.108 1.00 95.88 74 GLY A C 1
ATOM 572 O O . GLY A 1 74 ? -9.117 -5.201 2.663 1.00 95.88 74 GLY A O 1
ATOM 573 N N . MET A 1 75 ? -10.455 -4.241 4.212 1.00 96.00 75 MET A N 1
ATOM 574 C CA . MET A 1 75 ? -9.400 -3.623 5.036 1.00 96.00 75 MET A CA 1
ATOM 575 C C . MET A 1 75 ? -8.336 -4.631 5.486 1.00 96.00 75 MET A C 1
ATOM 577 O O . MET A 1 75 ? -7.144 -4.334 5.480 1.00 96.00 75 MET A O 1
ATOM 581 N N . GLU A 1 76 ? -8.759 -5.854 5.817 1.00 96.12 76 GLU A N 1
ATOM 582 C CA . GLU A 1 76 ? -7.873 -6.975 6.153 1.00 96.12 76 GLU A CA 1
ATOM 583 C C . GLU A 1 76 ? -6.857 -7.251 5.036 1.00 96.12 76 GLU A C 1
ATOM 585 O O . GLU A 1 76 ? -5.656 -7.296 5.278 1.00 96.12 76 GLU A O 1
ATOM 590 N N . LYS A 1 77 ? -7.307 -7.317 3.780 1.00 96.50 77 LYS A N 1
ATOM 591 C CA . LYS A 1 77 ? -6.413 -7.575 2.641 1.00 96.50 77 LYS A CA 1
ATOM 592 C C . LYS A 1 77 ? -5.440 -6.421 2.411 1.00 96.50 77 LYS A C 1
ATOM 594 O O . LYS A 1 77 ? -4.323 -6.647 1.952 1.00 96.50 77 LYS A O 1
ATOM 599 N N . LEU A 1 78 ? -5.863 -5.183 2.672 1.00 97.75 78 LEU A N 1
ATOM 600 C CA . LEU A 1 78 ? -4.993 -4.011 2.561 1.00 97.75 78 LEU A CA 1
ATOM 601 C C . LEU A 1 78 ? -3.899 -4.039 3.628 1.00 97.75 78 LEU A C 1
ATOM 603 O O . LEU A 1 78 ? -2.732 -3.796 3.309 1.00 97.75 78 LEU A O 1
ATOM 607 N N . ILE A 1 79 ? -4.254 -4.375 4.870 1.00 97.94 79 ILE A N 1
ATOM 608 C CA . ILE A 1 79 ? -3.277 -4.408 5.955 1.00 97.94 79 ILE A CA 1
ATOM 609 C C . ILE A 1 79 ? -2.331 -5.609 5.860 1.00 97.94 79 ILE A C 1
ATOM 611 O O . ILE A 1 79 ? -1.150 -5.463 6.166 1.00 97.94 79 ILE A O 1
ATOM 615 N N . GLU A 1 80 ? -2.791 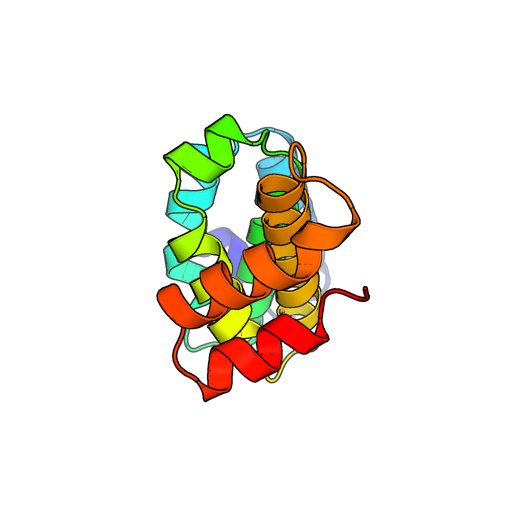-6.752 5.341 1.00 97.31 80 GLU A N 1
ATOM 616 C CA . GLU A 1 80 ? -1.929 -7.882 4.964 1.00 97.31 80 GLU A CA 1
ATOM 617 C C . GLU A 1 80 ? -0.872 -7.458 3.936 1.00 97.31 80 GLU A C 1
ATOM 619 O O . GLU A 1 80 ? 0.318 -7.703 4.125 1.00 97.31 80 GLU A O 1
ATOM 624 N N . VAL A 1 81 ? -1.282 -6.743 2.879 1.00 97.75 81 VAL A N 1
ATOM 625 C CA . VAL A 1 81 ? -0.350 -6.224 1.865 1.00 97.75 81 VAL A CA 1
ATOM 626 C C . VAL A 1 81 ? 0.667 -5.266 2.486 1.00 97.75 81 VAL A C 1
ATOM 628 O O . VAL A 1 81 ? 1.854 -5.342 2.170 1.00 97.75 81 VAL A O 1
ATOM 631 N N . ALA A 1 82 ? 0.237 -4.367 3.373 1.00 98.06 82 ALA A N 1
ATOM 632 C CA . ALA A 1 82 ? 1.160 -3.474 4.067 1.00 98.06 82 ALA A CA 1
ATOM 633 C C . ALA A 1 82 ? 2.146 -4.253 4.954 1.00 98.06 82 ALA A C 1
ATOM 635 O O . ALA A 1 82 ? 3.342 -3.958 4.949 1.00 98.06 82 ALA A O 1
ATOM 636 N N . ALA A 1 83 ? 1.673 -5.270 5.674 1.00 97.75 83 ALA A N 1
ATOM 637 C CA . ALA A 1 83 ? 2.504 -6.101 6.538 1.00 97.75 83 ALA A CA 1
ATOM 638 C C . ALA A 1 83 ? 3.572 -6.872 5.750 1.00 97.75 83 ALA A C 1
ATOM 640 O O . ALA A 1 83 ? 4.730 -6.908 6.165 1.00 97.75 83 ALA A O 1
ATOM 641 N N . ASP A 1 84 ? 3.219 -7.412 4.585 1.00 96.94 84 ASP A N 1
ATOM 642 C CA . ASP A 1 84 ? 4.160 -8.118 3.711 1.00 96.94 84 ASP A CA 1
ATOM 643 C C . ASP A 1 84 ? 5.253 -7.191 3.146 1.00 96.94 84 ASP A C 1
ATOM 645 O O . ASP A 1 84 ? 6.376 -7.624 2.875 1.00 96.94 84 ASP A O 1
ATOM 649 N N . LEU A 1 85 ? 4.943 -5.901 2.976 1.00 98.06 85 LEU A N 1
ATOM 650 C CA . LEU A 1 85 ? 5.816 -4.923 2.323 1.00 98.06 85 LEU A CA 1
ATOM 651 C C . LEU A 1 85 ? 6.592 -4.017 3.295 1.00 98.06 85 LEU A C 1
ATOM 653 O O . LEU A 1 85 ? 7.578 -3.400 2.891 1.00 98.06 85 LEU A O 1
ATOM 657 N N . VAL A 1 86 ? 6.203 -3.916 4.572 1.00 96.94 86 VAL A N 1
ATOM 658 C CA . VAL A 1 86 ? 6.829 -2.980 5.534 1.00 96.94 86 VAL A CA 1
ATOM 659 C C . VAL A 1 86 ? 8.325 -3.253 5.745 1.00 96.94 86 VAL A C 1
ATOM 661 O O . VAL A 1 86 ? 9.105 -2.329 5.990 1.00 96.94 86 VAL A O 1
ATOM 664 N N . ASN A 1 87 ? 8.735 -4.511 5.567 1.00 95.62 87 ASN A N 1
ATOM 665 C CA . ASN A 1 87 ? 10.118 -4.975 5.674 1.00 95.62 87 ASN A CA 1
ATOM 666 C C . ASN A 1 87 ? 10.748 -5.305 4.306 1.00 95.62 87 ASN A C 1
ATOM 668 O O . ASN A 1 87 ? 11.735 -6.040 4.238 1.00 95.62 87 ASN A O 1
ATOM 672 N N . ASP A 1 88 ? 10.192 -4.790 3.204 1.00 98.19 88 ASP A N 1
ATOM 673 C CA . ASP A 1 88 ? 10.726 -5.039 1.865 1.00 98.19 88 ASP A CA 1
ATOM 674 C C . ASP A 1 88 ? 12.176 -4.547 1.707 1.00 98.19 88 ASP A C 1
ATOM 676 O O . ASP A 1 88 ? 12.627 -3.588 2.336 1.00 98.19 88 ASP A O 1
ATOM 680 N N . ARG A 1 89 ? 12.910 -5.187 0.795 1.00 98.00 89 ARG A N 1
ATOM 681 C CA . ARG A 1 89 ? 14.282 -4.822 0.435 1.00 98.00 89 ARG A CA 1
ATOM 682 C C . ARG A 1 89 ? 14.363 -3.477 -0.285 1.00 98.00 89 ARG A C 1
ATOM 684 O O . ARG A 1 89 ? 15.398 -2.824 -0.193 1.00 98.00 89 ARG A O 1
ATOM 691 N N . LEU A 1 90 ? 13.319 -3.075 -1.013 1.00 98.19 90 LEU A N 1
ATOM 692 C CA . LEU A 1 90 ? 13.294 -1.789 -1.712 1.00 98.19 90 LEU A CA 1
ATOM 693 C C . LEU A 1 90 ? 12.580 -0.711 -0.879 1.00 98.19 90 LEU A C 1
ATOM 695 O O . LEU A 1 90 ? 11.495 -0.969 -0.351 1.00 98.19 90 LEU A O 1
ATOM 699 N N . PRO A 1 91 ? 13.164 0.495 -0.730 1.00 98.25 91 PRO A N 1
ATOM 700 C CA . PRO A 1 91 ? 12.561 1.575 0.050 1.00 98.25 91 PRO A CA 1
ATOM 701 C C . PRO A 1 91 ? 11.178 1.979 -0.468 1.00 98.25 91 PRO A C 1
ATOM 703 O O . PRO A 1 91 ? 10.278 2.160 0.341 1.00 98.25 91 PRO A O 1
ATOM 706 N N . GLU A 1 92 ? 10.970 2.002 -1.783 1.00 98.00 92 GLU A N 1
ATOM 707 C CA . GLU A 1 92 ? 9.709 2.422 -2.401 1.00 98.00 92 GLU A CA 1
ATOM 708 C C . GLU A 1 92 ? 8.547 1.488 -2.036 1.00 98.00 92 GLU A C 1
ATOM 710 O O . GLU A 1 92 ? 7.418 1.935 -1.842 1.00 98.00 92 GLU A O 1
ATOM 715 N N . ALA A 1 93 ? 8.823 0.187 -1.897 1.00 98.50 93 ALA A N 1
ATOM 716 C CA . ALA A 1 93 ? 7.840 -0.780 -1.417 1.00 98.50 93 ALA A CA 1
ATOM 717 C C . ALA A 1 93 ? 7.490 -0.536 0.059 1.00 98.50 93 ALA A C 1
ATOM 719 O O . ALA A 1 93 ? 6.318 -0.571 0.426 1.00 98.50 93 ALA A O 1
ATOM 720 N N . ARG A 1 94 ? 8.491 -0.223 0.893 1.00 98.31 94 ARG A N 1
ATOM 721 C CA . ARG A 1 94 ? 8.281 0.097 2.313 1.00 98.31 94 ARG A CA 1
ATOM 722 C C . ARG A 1 94 ? 7.530 1.416 2.508 1.00 98.31 94 ARG A C 1
ATOM 724 O O . ARG A 1 94 ? 6.701 1.511 3.408 1.00 98.31 94 ARG A O 1
ATOM 731 N N . ASP A 1 95 ? 7.811 2.428 1.690 1.00 98.38 95 ASP A N 1
ATOM 732 C CA . ASP A 1 95 ? 7.086 3.705 1.695 1.00 98.38 95 ASP A CA 1
ATOM 733 C C . ASP A 1 95 ? 5.620 3.501 1.306 1.00 98.38 95 ASP A C 1
ATOM 735 O O . ASP A 1 95 ? 4.719 3.985 1.992 1.00 98.38 95 ASP A O 1
ATOM 739 N N . ALA A 1 96 ? 5.371 2.712 0.258 1.00 98.44 96 ALA A N 1
ATOM 740 C CA . ALA A 1 96 ? 4.021 2.337 -0.139 1.00 98.44 96 ALA A CA 1
ATOM 741 C C . ALA A 1 96 ? 3.288 1.561 0.968 1.00 98.44 96 ALA A C 1
ATOM 743 O O . ALA A 1 96 ? 2.126 1.850 1.239 1.00 98.44 96 ALA A O 1
ATOM 744 N N . ALA A 1 97 ? 3.968 0.633 1.649 1.00 98.31 97 ALA A N 1
ATOM 745 C CA . ALA A 1 97 ? 3.414 -0.110 2.780 1.00 98.31 97 ALA A CA 1
ATOM 746 C C . ALA A 1 97 ? 2.954 0.815 3.912 1.00 98.31 97 ALA A C 1
ATOM 748 O O . ALA A 1 97 ? 1.840 0.673 4.411 1.00 98.31 97 ALA A O 1
ATOM 749 N N . ARG A 1 98 ? 3.793 1.795 4.280 1.00 98.19 98 ARG A N 1
ATOM 750 C CA . ARG A 1 98 ? 3.441 2.805 5.286 1.00 98.19 98 ARG A CA 1
ATOM 751 C C . ARG A 1 98 ? 2.222 3.611 4.865 1.00 98.19 98 ARG A C 1
ATOM 753 O O . ARG A 1 98 ? 1.298 3.744 5.653 1.00 98.19 98 ARG A O 1
ATOM 760 N N . SER A 1 99 ? 2.198 4.076 3.617 1.00 98.00 99 SER A N 1
ATOM 761 C CA . SER A 1 99 ? 1.059 4.820 3.074 1.00 98.00 99 SER A CA 1
ATOM 762 C C . SER A 1 99 ? -0.240 4.011 3.126 1.00 98.00 99 SER A C 1
ATOM 764 O O . SER A 1 99 ? -1.256 4.555 3.540 1.00 98.00 99 SER A O 1
ATOM 766 N N . ILE A 1 100 ? -0.212 2.724 2.759 1.00 98.06 100 ILE A N 1
ATOM 767 C CA . ILE A 1 100 ? -1.395 1.851 2.825 1.00 98.06 100 ILE A CA 1
ATOM 768 C C . ILE A 1 100 ? -1.857 1.680 4.274 1.00 98.06 100 ILE A C 1
ATOM 770 O O . ILE A 1 100 ? -3.038 1.853 4.555 1.00 98.06 100 ILE A O 1
ATOM 774 N N . ALA A 1 101 ? -0.940 1.367 5.196 1.00 98.00 101 ALA A N 1
ATOM 775 C CA . ALA A 1 101 ? -1.276 1.183 6.606 1.00 98.00 101 ALA A CA 1
ATOM 776 C C . ALA A 1 101 ? -1.872 2.454 7.232 1.00 98.00 101 ALA A C 1
ATOM 778 O O . ALA A 1 101 ? -2.847 2.357 7.972 1.00 98.00 101 ALA A O 1
ATOM 779 N N . THR A 1 102 ? -1.336 3.633 6.899 1.00 96.94 102 THR A N 1
ATOM 780 C CA . THR A 1 102 ? -1.890 4.920 7.339 1.00 96.94 102 THR A CA 1
ATOM 781 C C . THR A 1 102 ? -3.302 5.141 6.801 1.00 96.94 102 THR A C 1
ATOM 783 O O . THR A 1 102 ? -4.183 5.463 7.587 1.00 96.94 102 THR A O 1
ATOM 786 N N . SER A 1 103 ? -3.555 4.897 5.510 1.00 97.00 103 SER A N 1
ATOM 787 C CA . SER A 1 103 ? -4.904 5.053 4.944 1.00 97.00 103 SER A CA 1
ATOM 788 C C . SER A 1 103 ? -5.922 4.089 5.563 1.00 97.00 103 SER A C 1
ATOM 790 O O . SER A 1 103 ? -7.053 4.482 5.829 1.00 97.00 103 SER A O 1
ATOM 792 N N . VAL A 1 104 ? -5.527 2.841 5.840 1.00 97.44 104 VAL A N 1
ATOM 793 C CA . VAL A 1 104 ? -6.398 1.871 6.530 1.00 97.44 104 VAL A CA 1
ATOM 794 C C . VAL A 1 104 ? -6.682 2.312 7.965 1.00 97.44 104 VAL A C 1
ATOM 796 O O . VAL A 1 104 ? -7.823 2.228 8.411 1.00 97.44 104 VAL A O 1
ATOM 799 N N . TYR A 1 105 ? -5.670 2.803 8.683 1.00 96.75 105 TYR A N 1
ATOM 800 C CA . TYR A 1 105 ? -5.857 3.357 10.021 1.00 96.75 105 TYR A CA 1
ATOM 801 C C . TYR A 1 105 ? -6.856 4.514 10.008 1.00 96.75 105 TYR A C 1
ATOM 803 O O . TYR A 1 105 ? -7.851 4.452 10.724 1.00 96.75 105 TYR A O 1
ATOM 811 N N . GLU A 1 106 ? -6.631 5.520 9.158 1.00 95.31 106 GLU A N 1
ATOM 812 C CA . GLU A 1 106 ? -7.502 6.694 9.020 1.00 95.31 106 GLU A CA 1
ATOM 813 C C . GLU A 1 106 ? -8.950 6.300 8.710 1.00 95.31 106 GLU A C 1
ATOM 815 O O . GLU A 1 106 ? -9.877 6.881 9.273 1.00 95.31 106 GLU A O 1
ATOM 820 N N . ALA A 1 107 ? -9.148 5.284 7.867 1.00 95.50 107 ALA A N 1
ATOM 821 C CA . ALA A 1 107 ? -10.475 4.785 7.542 1.00 95.50 107 ALA A CA 1
ATOM 822 C C . ALA A 1 107 ? -11.172 4.122 8.743 1.00 95.50 107 ALA A C 1
ATOM 824 O O . ALA A 1 107 ? -12.350 4.386 8.973 1.00 95.50 107 ALA A O 1
ATOM 825 N N . ILE A 1 108 ? -10.453 3.308 9.524 1.00 95.06 108 ILE A N 1
ATOM 826 C CA . ILE A 1 108 ? -10.992 2.592 10.695 1.00 95.06 108 ILE A CA 1
ATOM 827 C C . ILE A 1 108 ? -11.332 3.546 11.844 1.00 95.06 108 ILE A C 1
ATOM 829 O O . ILE A 1 108 ? -12.337 3.362 12.523 1.00 95.06 108 ILE A O 1
ATOM 833 N N . ILE A 1 109 ? -10.493 4.555 12.080 1.00 94.88 109 ILE A N 1
ATOM 834 C CA . ILE A 1 109 ? -10.621 5.466 13.229 1.00 94.88 109 ILE A CA 1
ATOM 835 C C . ILE A 1 109 ? -11.450 6.722 12.936 1.00 94.88 109 ILE A C 1
ATOM 837 O O . ILE A 1 109 ? -11.530 7.604 13.793 1.00 94.88 109 ILE A O 1
ATOM 841 N N . LYS A 1 110 ? -12.028 6.837 11.733 1.00 92.12 110 LYS A N 1
ATOM 842 C CA . LYS A 1 110 ? -12.748 8.033 11.272 1.00 92.12 110 LYS A CA 1
ATOM 843 C C . LYS A 1 110 ? -13.862 8.457 12.232 1.00 92.12 110 LYS A C 1
ATOM 845 O O . LYS A 1 110 ? -13.950 9.638 12.554 1.00 92.12 110 LYS A O 1
ATOM 850 N N . ASP A 1 111 ? -14.640 7.488 12.705 1.00 91.94 111 ASP A N 1
ATOM 851 C CA . ASP A 1 111 ? -15.814 7.695 13.563 1.00 91.94 111 ASP A CA 1
ATOM 852 C C . ASP A 1 111 ? -15.597 7.141 14.989 1.00 91.94 111 ASP A C 1
ATOM 854 O O . ASP A 1 111 ? -16.549 6.833 15.700 1.00 91.94 111 ASP A O 1
ATOM 858 N N . VAL A 1 112 ? -14.332 6.982 15.399 1.00 94.25 112 VAL A N 1
ATOM 859 C CA . VAL A 1 112 ? -13.930 6.489 16.727 1.00 94.25 112 VAL A CA 1
ATOM 860 C C . VAL A 1 112 ? -13.474 7.664 17.595 1.00 94.25 112 VAL A C 1
ATOM 862 O O . VAL A 1 112 ? -12.701 8.513 17.135 1.00 94.25 112 VAL A O 1
ATOM 865 N N . GLU A 1 113 ? -13.911 7.691 18.856 1.00 93.00 113 GLU A N 1
ATOM 866 C CA . GLU A 1 113 ? -13.482 8.682 19.854 1.00 93.00 113 GLU A CA 1
ATOM 867 C C . GLU A 1 113 ? -11.960 8.672 20.026 1.00 93.00 113 GLU A C 1
ATOM 869 O O . GLU A 1 113 ? -11.317 7.623 19.955 1.00 93.00 113 GLU A O 1
ATOM 874 N N . VAL A 1 114 ? -11.358 9.848 20.232 1.00 89.75 114 VAL A N 1
ATOM 875 C CA . VAL A 1 114 ? -9.894 10.032 20.191 1.00 89.75 114 VAL A CA 1
ATOM 876 C C . VAL A 1 114 ? -9.171 9.101 21.167 1.00 89.75 114 VAL A C 1
ATOM 878 O O . VAL A 1 114 ? -8.136 8.531 20.818 1.00 89.75 114 VAL A O 1
ATOM 881 N N . GLU A 1 115 ? -9.744 8.911 22.349 1.00 91.69 115 GLU A N 1
ATOM 882 C CA . GLU A 1 115 ? -9.233 8.078 23.432 1.00 91.69 115 GLU A CA 1
ATOM 883 C C . GLU A 1 115 ? -9.203 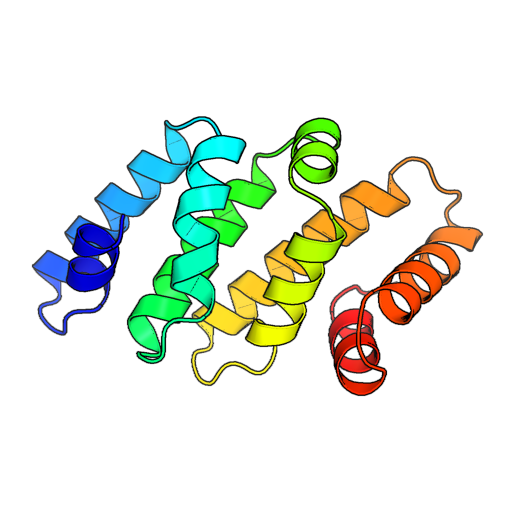6.583 23.069 1.00 91.69 115 GLU A C 1
ATOM 885 O O . GLU A 1 115 ? -8.343 5.851 23.556 1.00 91.69 115 GLU A O 1
ATOM 890 N N . GLU A 1 116 ? -10.086 6.134 22.172 1.00 93.56 116 GLU A N 1
ATOM 891 C CA . GLU A 1 116 ? -10.261 4.722 21.807 1.00 93.56 116 GLU A CA 1
ATOM 892 C C . GLU A 1 116 ? -9.523 4.337 20.512 1.00 93.56 116 GLU A C 1
ATOM 894 O O . GLU A 1 116 ? -9.303 3.154 20.240 1.00 93.56 116 GLU A O 1
ATOM 899 N N . LYS A 1 117 ? -9.074 5.316 19.710 1.00 94.12 117 LYS A N 1
ATOM 900 C CA . LYS A 1 117 ? -8.463 5.085 18.382 1.00 94.12 117 LYS A CA 1
ATOM 901 C C . LYS A 1 117 ? -7.329 4.068 18.404 1.00 94.12 117 LYS A C 1
ATOM 903 O O . LYS A 1 117 ? -7.241 3.208 17.525 1.00 94.12 117 LYS A O 1
ATOM 908 N N . MET A 1 118 ? -6.445 4.169 19.396 1.00 92.94 118 MET A N 1
ATOM 909 C CA . MET A 1 118 ? -5.297 3.270 19.503 1.00 92.94 118 MET A CA 1
ATOM 910 C C . MET A 1 118 ? -5.694 1.859 19.936 1.00 92.94 118 MET A C 1
ATOM 912 O O . MET A 1 118 ? -5.095 0.904 19.446 1.00 92.94 118 MET A O 1
ATOM 916 N N . GLU A 1 119 ? -6.703 1.709 20.792 1.00 95.06 119 GLU A N 1
ATOM 917 C CA . GLU A 1 119 ? -7.210 0.399 21.213 1.00 95.06 119 GLU A CA 1
ATOM 918 C C . GLU A 1 119 ? -7.914 -0.321 20.056 1.00 95.06 119 GLU A C 1
ATOM 920 O O . GLU A 1 119 ? -7.625 -1.491 19.782 1.00 95.06 119 GLU A O 1
ATOM 925 N N . VAL A 1 120 ? -8.765 0.396 19.313 1.00 96.62 120 VAL A N 1
ATOM 926 C CA . VAL A 1 120 ? -9.443 -0.126 18.117 1.00 96.62 120 VAL A CA 1
ATOM 927 C C . VAL A 1 120 ? -8.419 -0.546 17.064 1.00 96.62 120 VAL A C 1
ATOM 929 O O . VAL A 1 120 ? -8.486 -1.661 16.538 1.00 96.62 120 VAL A O 1
ATOM 932 N N . TRP A 1 121 ? -7.418 0.298 16.794 1.00 96.50 121 TRP A N 1
ATOM 933 C CA . TRP A 1 121 ? -6.354 -0.026 15.844 1.00 96.50 121 TRP A CA 1
ATOM 934 C C . TRP A 1 121 ? -5.528 -1.245 16.265 1.00 96.50 121 TRP A C 1
ATOM 936 O O . TRP A 1 121 ? -5.239 -2.122 15.443 1.00 96.50 121 TRP A O 1
ATOM 946 N N . GLN A 1 122 ? -5.174 -1.336 17.550 1.00 96.12 122 GLN A N 1
ATOM 947 C CA . GLN A 1 122 ? -4.454 -2.482 18.099 1.00 96.12 122 GLN A CA 1
ATOM 948 C C . GLN A 1 122 ? -5.256 -3.768 17.964 1.00 96.12 122 GLN A C 1
ATOM 950 O O . GLN A 1 122 ? -4.717 -4.768 17.483 1.00 96.12 122 GLN A O 1
ATOM 955 N N . SER A 1 123 ? -6.531 -3.743 18.335 1.00 97.00 123 SER A N 1
ATOM 956 C CA . SER A 1 123 ? -7.415 -4.902 18.246 1.00 97.00 123 SER A CA 1
ATOM 957 C C . SER A 1 123 ? -7.601 -5.352 16.798 1.00 97.00 123 SER A C 1
ATOM 959 O O . SER A 1 123 ? -7.469 -6.542 16.501 1.00 97.00 123 SER A O 1
ATOM 961 N N . PHE A 1 124 ? -7.789 -4.411 15.866 1.00 97.31 124 PHE A N 1
ATOM 962 C CA . PHE A 1 124 ? -7.840 -4.707 14.437 1.00 97.31 124 PHE A CA 1
ATOM 963 C C . PHE A 1 124 ? -6.559 -5.408 13.960 1.00 97.31 124 PHE A C 1
ATOM 965 O O . PHE A 1 124 ? -6.636 -6.515 13.425 1.00 97.31 124 PHE A O 1
ATOM 972 N N . CYS A 1 125 ? -5.380 -4.833 14.222 1.00 97.62 125 CYS A N 1
ATOM 973 C CA . CYS A 1 125 ? -4.105 -5.410 13.787 1.00 97.62 125 CYS A CA 1
ATOM 974 C C . CYS A 1 125 ? -3.877 -6.823 14.340 1.00 97.62 125 CYS A C 1
ATOM 976 O O . CYS A 1 125 ? -3.507 -7.716 13.582 1.00 97.62 125 CYS A O 1
ATOM 978 N N . HIS A 1 126 ? -4.120 -7.050 15.634 1.00 96.88 126 HIS A N 1
ATOM 979 C CA . HIS A 1 126 ? -3.935 -8.371 16.248 1.00 96.88 126 HIS A CA 1
ATOM 980 C C . HIS A 1 126 ? -4.958 -9.403 15.762 1.00 96.88 126 HIS A C 1
ATOM 982 O O . HIS A 1 126 ? -4.636 -10.586 15.694 1.00 96.88 126 HIS A O 1
ATOM 988 N N . SER A 1 127 ? -6.173 -8.976 15.405 1.00 97.31 127 SER A N 1
ATOM 989 C CA . SER A 1 127 ? -7.194 -9.882 14.867 1.00 97.31 127 SER A CA 1
ATOM 990 C C . SER A 1 127 ? -6.900 -10.342 13.434 1.00 97.31 127 SER A C 1
ATOM 992 O O . SER A 1 127 ? -7.377 -11.402 13.032 1.00 97.31 127 SER A O 1
ATOM 994 N N . LYS A 1 128 ? -6.146 -9.547 12.658 1.00 96.94 128 LYS A N 1
ATOM 995 C CA . LYS A 1 128 ? -5.922 -9.762 11.216 1.00 96.94 128 LYS A CA 1
ATOM 996 C C . LYS A 1 128 ? -4.513 -10.210 10.849 1.00 96.94 128 LYS A C 1
ATOM 998 O O . LYS A 1 128 ? -4.316 -10.777 9.782 1.00 96.94 128 LYS A O 1
ATOM 1003 N N . LEU A 1 129 ? -3.522 -9.956 11.699 1.00 97.12 129 LEU A N 1
ATOM 1004 C CA . LEU A 1 129 ? -2.116 -10.215 11.399 1.00 97.12 129 LEU A CA 1
ATOM 1005 C C . LEU A 1 129 ? -1.490 -11.173 12.408 1.00 97.12 129 LEU A C 1
ATOM 1007 O O . LEU A 1 129 ? -1.913 -11.287 13.556 1.00 97.12 129 LEU A O 1
ATOM 1011 N N . THR A 1 130 ? -0.398 -11.816 11.996 1.00 96.44 130 THR A N 1
ATOM 1012 C CA . THR A 1 130 ? 0.464 -12.533 12.941 1.00 96.44 130 THR A CA 1
ATOM 1013 C C . THR A 1 130 ? 1.053 -11.557 13.969 1.00 96.44 130 THR A C 1
ATOM 1015 O O . THR A 1 130 ? 1.254 -10.383 13.639 1.00 96.44 130 THR A O 1
ATOM 1018 N N . PRO A 1 131 ? 1.418 -12.013 15.184 1.00 95.62 131 PRO A N 1
ATOM 1019 C CA . PRO A 1 131 ? 1.963 -11.127 16.216 1.00 95.62 131 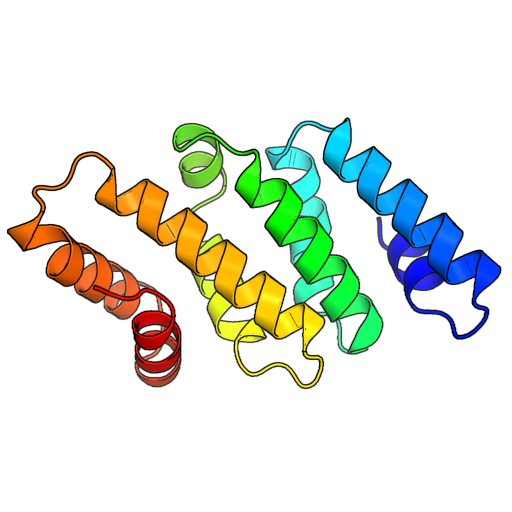PRO A CA 1
ATOM 1020 C C . PRO A 1 131 ? 3.155 -10.281 15.743 1.00 95.62 131 PRO A C 1
ATOM 1022 O O . PRO A 1 131 ? 3.246 -9.096 16.051 1.00 95.62 131 PRO A O 1
ATOM 1025 N N . ILE A 1 132 ? 4.050 -10.864 14.937 1.00 94.00 132 ILE A N 1
ATOM 1026 C CA . ILE A 1 132 ? 5.226 -10.163 14.400 1.00 94.00 132 ILE A CA 1
ATOM 1027 C C . ILE A 1 132 ? 4.802 -9.051 13.433 1.00 94.00 132 ILE A C 1
ATOM 1029 O O . ILE A 1 132 ? 5.270 -7.917 13.552 1.00 94.00 132 ILE A O 1
ATOM 1033 N N . ASN A 1 133 ? 3.893 -9.356 12.506 1.00 95.88 133 ASN A N 1
ATOM 1034 C CA . ASN A 1 133 ? 3.411 -8.386 11.528 1.00 95.88 133 ASN A CA 1
ATOM 1035 C C . ASN A 1 133 ? 2.597 -7.270 12.193 1.00 95.88 133 ASN A C 1
ATOM 1037 O O . ASN A 1 133 ? 2.793 -6.102 11.860 1.00 95.88 133 ASN A O 1
ATOM 1041 N N . ALA A 1 134 ? 1.754 -7.603 13.175 1.00 96.19 134 ALA A N 1
ATOM 1042 C CA . ALA A 1 134 ? 1.004 -6.626 13.958 1.00 96.19 134 ALA A CA 1
ATOM 1043 C C . ALA A 1 134 ? 1.949 -5.621 14.634 1.00 96.19 134 ALA A C 1
ATOM 1045 O O . ALA A 1 134 ? 1.790 -4.416 14.457 1.00 96.19 134 ALA A O 1
ATOM 1046 N N . ILE A 1 135 ? 3.003 -6.090 15.314 1.00 93.94 135 ILE A N 1
ATOM 1047 C CA . ILE A 1 135 ? 3.997 -5.211 15.954 1.00 93.94 135 ILE A CA 1
ATOM 1048 C C . ILE A 1 135 ? 4.675 -4.280 14.937 1.00 93.94 135 ILE A C 1
ATOM 1050 O O . ILE A 1 135 ? 4.930 -3.114 15.247 1.00 93.94 135 ILE A O 1
ATOM 1054 N N . SER A 1 136 ? 4.996 -4.766 13.735 1.00 94.69 136 SER A N 1
ATOM 1055 C CA . SER A 1 136 ? 5.581 -3.929 12.680 1.00 94.69 136 SER A CA 1
ATOM 1056 C C . SER A 1 136 ? 4.616 -2.851 12.186 1.00 94.69 136 SER A C 1
ATOM 1058 O O . SER A 1 136 ? 5.036 -1.709 12.009 1.00 94.69 136 SER A O 1
ATOM 1060 N N . ILE A 1 137 ? 3.340 -3.191 11.998 1.00 97.06 137 ILE A N 1
ATOM 1061 C CA . ILE A 1 137 ? 2.302 -2.263 11.534 1.00 97.06 137 ILE A CA 1
ATOM 1062 C C . ILE A 1 137 ? 1.962 -1.209 12.591 1.00 97.06 137 ILE A C 1
ATOM 1064 O O . ILE A 1 137 ? 1.873 -0.026 12.267 1.00 97.06 137 ILE A O 1
ATOM 1068 N N . LEU A 1 138 ? 1.848 -1.600 13.862 1.00 95.19 138 LEU A N 1
ATOM 1069 C CA . LEU A 1 138 ? 1.508 -0.685 14.956 1.00 95.19 138 LEU A CA 1
ATOM 1070 C C . LEU A 1 138 ? 2.510 0.462 15.121 1.00 95.19 138 LEU A C 1
ATOM 1072 O O . LEU A 1 138 ? 2.141 1.532 15.583 1.00 95.19 138 LEU A O 1
ATOM 1076 N N . LYS A 1 139 ? 3.767 0.268 14.708 1.00 92.12 139 LYS A N 1
ATOM 1077 C CA . LYS A 1 139 ? 4.815 1.300 14.755 1.00 92.12 139 LYS A CA 1
ATOM 1078 C C . LYS A 1 139 ? 4.717 2.337 13.631 1.00 92.12 139 LYS A C 1
ATOM 1080 O O . LYS A 1 139 ? 5.433 3.335 13.682 1.00 92.12 139 LYS A O 1
ATOM 1085 N N . ILE A 1 140 ? 3.924 2.079 12.588 1.00 91.31 140 ILE A N 1
ATOM 1086 C CA . ILE A 1 140 ? 3.811 2.963 11.419 1.00 91.31 140 ILE A CA 1
ATOM 1087 C C . ILE A 1 140 ? 2.991 4.200 11.763 1.00 91.31 140 ILE A C 1
ATOM 1089 O O . ILE A 1 140 ? 3.390 5.321 11.447 1.00 91.31 140 ILE A O 1
ATOM 1093 N N . VAL A 1 141 ? 1.838 3.978 12.385 1.00 83.56 141 VAL A N 1
ATOM 1094 C CA . VAL A 1 141 ? 0.920 5.041 12.767 1.00 83.56 141 VAL A CA 1
ATOM 1095 C C . VAL A 1 141 ? 1.410 5.625 14.083 1.00 83.56 141 VAL A C 1
ATOM 1097 O O . VAL A 1 141 ? 1.611 4.900 15.056 1.00 83.56 141 VAL A O 1
ATOM 1100 N N . LYS A 1 142 ? 1.648 6.935 14.102 1.00 66.69 142 LYS A N 1
ATOM 1101 C CA . LYS A 1 142 ? 1.967 7.645 15.340 1.00 66.69 142 LYS A CA 1
ATOM 1102 C C . LYS A 1 142 ? 0.655 8.017 16.022 1.00 66.69 142 LYS A C 1
ATOM 1104 O O . LYS A 1 142 ? -0.204 8.597 15.363 1.00 66.69 142 LYS A O 1
ATOM 1109 N N . ALA A 1 143 ? 0.533 7.640 17.293 1.00 48.38 143 ALA A N 1
ATOM 1110 C CA . ALA A 1 143 ? -0.473 8.185 18.198 1.00 48.38 143 ALA A CA 1
ATOM 1111 C C . ALA A 1 143 ? -0.236 9.686 18.415 1.00 48.38 143 ALA A C 1
ATOM 1113 O O . ALA A 1 143 ? 0.956 10.087 18.417 1.00 48.38 143 ALA A O 1
#

Foldseek 3Di:
DQVLLVQLQDPPVVSNVVSLVVLVVCLVPDQLQVVLVVLLVQCPDPDQSSNLSSLLSNLSSLVPDDLVSCVVNNLLSLLVSLLVQCPGPDVSSNVSSLSSLVSSLCSQCVPPDPVCSLVSLLVVLVVRDDPVSSVSSSVSDDD

Secondary structure (DSSP, 8-state):
-HHHHHHTTSS-HHHHHHHHHHHHHHHHHS-HHHHHHHHHTTTT-SSHHHHHHHHHHHHHHHTT--HHHHHHH-HHHHHHHHHHHTT-SSHHHHHHHHHHHHHHHHHHTTTS-TTTHHHHHHHHHHHHS-HHHHHHHHTTS--

Radius of gyration: 15.34 Å; chains: 1; bounding box: 34×23×44 Å

InterPro domains:
  IPR011989 Armadillo-like helical [G3DSA:1.25.10.10] (1-120)
  IPR016024 Armadillo-type fold [SSF48371] (13-101)

Sequence (143 aa):
MLQLLLKASQDKRFVCEEAERALGSMVGSMTPLPLLQKLRVSVSHKNLRIRAKAAVSLSKCVSKMVNEEMEEFGMEKLIEVAADLVNDRLPEARDAARSIATSVYEAIIKDVEVEEKMEVWQSFCHSKLTPINAISILKIVKA

pLDDT: mean 94.65, std 5.28, range [48.38, 98.5]

Organism: Pisum sativum (NCBI:txid3888)